Protein AF-A0A0K1IXB6-F1 (afdb_monomer_lite)

Sequence (118 aa):
METVNAPHNADLLVLPDDTNTNATQAVEWLTDDRVLALLGENAETTWLSWARSDAFNDVFNTQGYSESEPPSSLVVGAKVGLTTTTSRYSWGSEPSTRDVLEALDDSLVAIEKRTPTG

Radius of gyration: 13.73 Å; chains: 1; bounding box: 36×28×30 Å

Foldseek 3Di:
DDDPPDPPPALEDEDELPDPDALLNVLVQQVVQHKYKYAAQNNQVSVVNNCPDPNNVVQAVSPDDDADVVGFRMWMWHDAPRHIDIDGHDDPDDDDPVRVVVSVVVVVVVSVVRRPPD

Secondary structure (DSSP, 8-state):
------TTS-SEEEEETT----HHHHHHHHHTT-EEEEESTTHHHHHHHHHTSHHHHHHS-----PPPSSPPSEEEEEEETTEEEEEEE--SSPPPHHHHHHHHHHHHHHHHHHS---

Organism: Haloferax gibbonsii (NCBI:txid35746)

Structure (mmCIF, N/CA/C/O backbone):
data_AF-A0A0K1IXB6-F1
#
_entry.id   AF-A0A0K1IXB6-F1
#
loop_
_atom_site.group_PDB
_atom_site.id
_atom_site.type_symbol
_atom_site.label_atom_id
_atom_site.label_alt_id
_atom_site.label_comp_id
_atom_site.label_asym_id
_atom_site.label_entity_id
_atom_site.label_seq_id
_atom_site.pdbx_PDB_ins_code
_atom_site.Cartn_x
_atom_site.Cartn_y
_atom_site.Cartn_z
_atom_site.occupancy
_atom_site.B_iso_or_equiv
_atom_site.auth_seq_id
_atom_site.auth_comp_id
_atom_site.auth_asym_id
_atom_site.auth_atom_id
_atom_site.pdbx_PDB_model_num
ATOM 1 N N . MET A 1 1 ? -14.532 -16.401 -15.508 1.00 35.09 1 MET A N 1
ATOM 2 C CA . MET A 1 1 ? -13.726 -15.166 -15.552 1.00 35.09 1 MET A CA 1
ATOM 3 C C . MET A 1 1 ? -14.613 -14.069 -15.019 1.00 35.09 1 MET A C 1
ATOM 5 O O . MET A 1 1 ? -15.544 -13.677 -15.708 1.00 35.09 1 MET A O 1
ATOM 9 N N . GLU A 1 2 ? -14.412 -13.701 -13.759 1.00 32.31 2 GLU A N 1
ATOM 10 C CA . GLU A 1 2 ? -15.187 -12.656 -13.101 1.00 32.31 2 GLU A CA 1
ATOM 11 C C . GLU A 1 2 ? -14.365 -11.370 -13.166 1.00 32.31 2 GLU A C 1
ATOM 13 O O . GLU A 1 2 ? -13.296 -11.259 -12.574 1.00 32.31 2 GLU A O 1
ATOM 18 N N . THR A 1 3 ? -14.812 -10.442 -14.004 1.00 36.28 3 THR A N 1
ATOM 19 C CA . THR A 1 3 ? -14.254 -9.097 -14.092 1.00 36.28 3 THR A CA 1
ATOM 20 C C . THR A 1 3 ? -14.960 -8.272 -13.026 1.00 36.28 3 THR A C 1
ATOM 22 O O . THR A 1 3 ? -16.115 -7.889 -13.214 1.00 36.28 3 THR A O 1
ATOM 25 N N . VAL A 1 4 ? -14.301 -8.049 -11.888 1.00 44.66 4 VAL A N 1
ATOM 26 C CA . VAL A 1 4 ? -14.842 -7.209 -10.813 1.00 44.66 4 VAL A CA 1
ATOM 27 C C . VAL A 1 4 ? -14.944 -5.767 -11.304 1.00 44.66 4 VAL A C 1
ATOM 29 O O . VAL A 1 4 ? -13.960 -5.081 -11.568 1.00 44.66 4 VAL A O 1
ATOM 32 N N . ASN A 1 5 ? -16.184 -5.340 -11.510 1.00 36.56 5 ASN A N 1
ATOM 33 C CA . ASN A 1 5 ? -16.553 -4.093 -12.157 1.00 36.56 5 ASN A CA 1
ATOM 34 C C . ASN A 1 5 ? -17.104 -3.133 -11.094 1.00 36.56 5 ASN A C 1
ATOM 36 O O . ASN A 1 5 ? -18.312 -2.949 -11.002 1.00 36.56 5 ASN A O 1
ATOM 40 N N . ALA A 1 6 ? -16.223 -2.619 -10.229 1.00 37.97 6 ALA A N 1
ATOM 41 C CA . ALA A 1 6 ? -16.384 -1.387 -9.443 1.00 37.97 6 ALA A CA 1
ATOM 42 C C . ALA A 1 6 ? -15.183 -1.237 -8.485 1.00 37.97 6 ALA A C 1
ATOM 44 O O . ALA A 1 6 ? -15.022 -2.075 -7.598 1.00 37.97 6 ALA A O 1
ATOM 45 N N . PRO A 1 7 ? -14.388 -0.154 -8.551 1.00 48.38 7 PRO A N 1
ATOM 46 C CA . PRO A 1 7 ? -13.275 0.067 -7.622 1.00 48.38 7 PRO A CA 1
ATOM 47 C C . PRO A 1 7 ? -13.731 0.403 -6.188 1.00 48.38 7 PRO A C 1
ATOM 49 O O . PRO A 1 7 ? -12.914 0.799 -5.370 1.00 48.38 7 PRO A O 1
ATOM 52 N N . HIS A 1 8 ? -15.016 0.252 -5.851 1.00 39.41 8 HIS A N 1
ATOM 53 C CA . HIS A 1 8 ? -15.557 0.520 -4.516 1.00 39.41 8 HIS A CA 1
ATOM 54 C C . HIS A 1 8 ? -15.553 -0.708 -3.591 1.00 39.41 8 HIS A C 1
ATOM 56 O O . HIS A 1 8 ? -15.582 -0.508 -2.385 1.00 39.41 8 HIS A O 1
ATOM 62 N N . ASN A 1 9 ? -15.428 -1.928 -4.129 1.00 40.94 9 ASN A N 1
ATOM 63 C CA . ASN A 1 9 ? -15.409 -3.191 -3.366 1.00 40.94 9 ASN A CA 1
ATOM 64 C C . ASN A 1 9 ? -14.159 -4.030 -3.683 1.00 40.94 9 ASN A C 1
ATOM 66 O O . ASN A 1 9 ? -14.220 -5.253 -3.708 1.00 40.94 9 ASN A O 1
ATOM 70 N N . ALA A 1 10 ? -13.063 -3.381 -4.071 1.00 52.81 10 ALA A N 1
ATOM 71 C CA . ALA A 1 10 ? -11.824 -4.086 -4.354 1.00 52.81 10 ALA A CA 1
ATOM 72 C C . ALA A 1 10 ? -11.009 -4.169 -3.064 1.00 52.81 10 ALA A C 1
ATOM 74 O O . ALA A 1 10 ? -10.456 -3.157 -2.633 1.00 52.81 10 ALA A O 1
ATOM 75 N N . ASP A 1 11 ? -10.915 -5.371 -2.496 1.00 70.00 11 ASP A N 1
ATOM 76 C CA . ASP A 1 11 ? -9.992 -5.679 -1.400 1.00 70.00 11 ASP A CA 1
ATOM 77 C C . ASP A 1 11 ? -8.525 -5.558 -1.840 1.00 70.00 11 ASP A C 1
ATOM 79 O O . ASP A 1 11 ? -7.650 -5.471 -0.994 1.00 70.00 11 ASP A O 1
ATOM 83 N N . LEU A 1 12 ? -8.235 -5.505 -3.149 1.00 78.06 12 LEU A N 1
ATOM 84 C CA . LEU A 1 12 ? -6.889 -5.336 -3.701 1.00 78.06 12 LEU A CA 1
ATOM 85 C C . LEU A 1 12 ? -6.857 -4.291 -4.824 1.00 78.06 12 LEU A C 1
ATOM 87 O O . LEU A 1 12 ? -7.541 -4.428 -5.839 1.00 78.06 12 LEU A O 1
ATOM 91 N N . LEU A 1 13 ? -5.999 -3.282 -4.678 1.00 83.44 13 LEU A N 1
ATOM 92 C CA . LEU A 1 13 ? -5.677 -2.293 -5.702 1.00 83.44 13 LEU A CA 1
ATOM 93 C C . LEU A 1 13 ? -4.235 -2.491 -6.161 1.00 83.4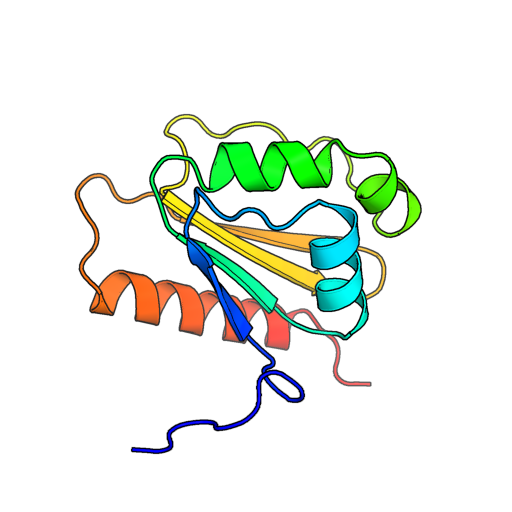4 13 LEU A C 1
ATOM 95 O O . LEU A 1 13 ? -3.302 -2.289 -5.388 1.00 83.44 13 LEU A O 1
ATOM 99 N N . VAL A 1 14 ? -4.057 -2.840 -7.436 1.00 83.44 14 VAL A N 1
ATOM 100 C CA . VAL A 1 14 ? -2.736 -2.934 -8.069 1.00 83.44 14 VAL A CA 1
ATOM 101 C C . VAL A 1 14 ? -2.443 -1.631 -8.808 1.00 83.44 14 VAL A C 1
ATOM 103 O O . VAL A 1 14 ? -3.201 -1.222 -9.689 1.00 83.44 14 VAL A O 1
ATOM 106 N N . LEU A 1 15 ? -1.349 -0.979 -8.438 1.00 85.38 15 LEU A N 1
ATOM 107 C CA . LEU A 1 15 ? -0.894 0.306 -8.947 1.00 85.38 15 LEU A CA 1
ATOM 108 C C . LEU A 1 15 ? 0.501 0.139 -9.566 1.00 85.38 15 LEU A C 1
ATOM 110 O O . LEU A 1 15 ? 1.320 -0.613 -9.030 1.00 85.38 15 LEU A O 1
ATOM 114 N N . PRO A 1 16 ? 0.797 0.834 -10.674 1.00 82.31 16 PRO A N 1
ATOM 115 C CA . PRO A 1 16 ? 2.167 0.938 -11.161 1.00 82.31 16 PRO A CA 1
ATOM 116 C C . PRO A 1 16 ? 3.023 1.745 -10.174 1.00 82.31 16 PRO A C 1
ATOM 118 O O . PRO A 1 16 ? 2.498 2.555 -9.405 1.00 82.31 16 PRO A O 1
ATOM 121 N N . ASP A 1 17 ? 4.339 1.553 -10.209 1.00 76.00 17 ASP A N 1
ATOM 122 C CA . ASP A 1 17 ? 5.279 2.305 -9.376 1.00 76.00 17 ASP A CA 1
ATOM 123 C C . ASP A 1 17 ? 5.262 3.816 -9.654 1.00 76.00 17 ASP A C 1
ATOM 125 O O . ASP A 1 17 ? 5.369 4.601 -8.713 1.00 76.00 17 ASP A O 1
ATOM 129 N N . ASP A 1 18 ? 5.028 4.221 -10.905 1.00 75.56 18 ASP A N 1
ATOM 130 C CA . ASP A 1 18 ? 4.864 5.622 -11.339 1.00 75.56 18 ASP A CA 1
ATOM 131 C C . ASP A 1 18 ? 3.423 6.143 -11.137 1.00 75.56 18 ASP A C 1
ATOM 133 O O . ASP A 1 18 ? 2.866 6.891 -11.942 1.00 75.56 18 ASP A O 1
ATOM 137 N N . THR A 1 19 ? 2.739 5.699 -10.083 1.00 75.12 19 THR A N 1
ATOM 138 C CA . THR A 1 19 ? 1.383 6.183 -9.808 1.00 75.12 19 THR A CA 1
ATOM 139 C C . THR A 1 19 ? 1.399 7.630 -9.298 1.00 75.12 19 THR A C 1
ATOM 141 O O . THR A 1 19 ? 2.175 7.995 -8.420 1.00 75.12 19 THR A O 1
ATOM 144 N N . ASN A 1 20 ? 0.460 8.457 -9.772 1.00 76.75 20 ASN A N 1
ATOM 145 C CA . ASN A 1 20 ? 0.234 9.815 -9.250 1.00 76.75 20 ASN A CA 1
ATOM 146 C C . ASN A 1 20 ? -0.569 9.817 -7.926 1.00 76.75 20 ASN A C 1
ATOM 148 O O . ASN A 1 20 ? -1.086 10.848 -7.493 1.00 76.75 20 ASN A O 1
ATOM 152 N N . THR A 1 21 ? -0.748 8.644 -7.310 1.00 81.44 21 THR A N 1
ATOM 153 C CA . THR A 1 21 ? -1.391 8.485 -6.004 1.00 81.44 21 THR A CA 1
ATOM 154 C C . THR A 1 21 ? -0.510 9.086 -4.914 1.00 81.44 21 THR A C 1
ATOM 156 O O . THR A 1 21 ? 0.656 8.728 -4.761 1.00 81.44 21 THR A O 1
ATOM 159 N N . ASN A 1 22 ? -1.094 9.971 -4.110 1.00 83.12 22 ASN A N 1
ATOM 160 C CA . ASN A 1 22 ? -0.409 10.569 -2.971 1.00 83.12 22 ASN A CA 1
ATOM 161 C C . ASN A 1 22 ? -0.627 9.750 -1.684 1.00 83.12 22 ASN A C 1
ATOM 163 O O . ASN A 1 22 ? -1.575 8.970 -1.584 1.00 83.12 22 ASN A O 1
ATOM 167 N N . ALA A 1 23 ? 0.211 9.982 -0.672 1.00 83.12 23 ALA A N 1
ATOM 168 C CA . ALA A 1 23 ? 0.197 9.254 0.596 1.00 83.12 23 ALA A CA 1
ATOM 169 C C . ALA A 1 23 ? -1.188 9.245 1.264 1.00 83.12 23 ALA A C 1
ATOM 171 O O . ALA A 1 23 ? -1.642 8.199 1.711 1.00 83.12 23 ALA A O 1
ATOM 172 N N . THR A 1 24 ? -1.896 10.381 1.274 1.00 86.12 24 THR A N 1
ATOM 173 C CA . THR A 1 24 ? -3.250 10.493 1.845 1.00 86.12 24 THR A CA 1
ATOM 174 C C . THR A 1 24 ? -4.233 9.523 1.199 1.00 86.12 24 THR A C 1
ATOM 176 O O . THR A 1 24 ? -4.947 8.821 1.903 1.00 86.12 24 THR A O 1
ATOM 179 N N . GLN A 1 25 ? -4.223 9.427 -0.129 1.00 86.12 25 GLN A N 1
ATOM 180 C CA . GLN A 1 25 ? -5.138 8.554 -0.859 1.00 86.12 25 GLN A CA 1
ATOM 181 C C . GLN A 1 25 ? -4.817 7.072 -0.612 1.00 86.12 25 GLN A C 1
ATOM 183 O O . GLN A 1 25 ? -5.721 6.253 -0.466 1.00 86.12 25 GLN A O 1
ATOM 188 N N . ALA A 1 26 ? -3.532 6.731 -0.495 1.00 84.62 26 ALA A N 1
ATOM 189 C CA . ALA A 1 26 ? -3.111 5.394 -0.091 1.00 84.62 26 ALA A CA 1
ATOM 190 C C . ALA A 1 26 ? -3.557 5.053 1.347 1.00 84.62 26 ALA A C 1
ATOM 192 O O . ALA A 1 26 ? -4.047 3.952 1.596 1.00 84.62 26 ALA A O 1
ATOM 193 N N . VAL A 1 27 ? -3.462 6.001 2.285 1.00 85.88 27 VAL A N 1
ATOM 194 C CA . VAL A 1 27 ? -3.960 5.829 3.662 1.00 85.88 27 VAL A CA 1
ATOM 195 C C . VAL A 1 27 ? -5.468 5.635 3.703 1.00 85.88 27 VAL A C 1
ATOM 197 O O . VAL A 1 27 ? -5.938 4.776 4.447 1.00 85.88 27 VAL A O 1
ATOM 200 N N . GLU A 1 28 ? -6.224 6.403 2.916 1.00 86.38 28 GLU A N 1
ATOM 201 C CA . GLU A 1 28 ? -7.678 6.252 2.825 1.00 86.38 28 GLU A CA 1
ATOM 202 C C . GLU A 1 28 ? -8.036 4.829 2.404 1.00 86.38 28 GLU A C 1
ATOM 204 O O . GLU A 1 28 ? -8.819 4.176 3.085 1.00 86.38 28 GLU A O 1
ATOM 209 N N . TRP A 1 29 ? -7.391 4.302 1.360 1.00 87.06 29 TRP A N 1
ATOM 210 C CA . TRP A 1 29 ? -7.631 2.933 0.912 1.00 87.06 29 TRP A CA 1
ATOM 211 C C . TRP A 1 29 ? -7.280 1.880 1.964 1.00 87.06 29 TRP A C 1
ATOM 213 O O . TRP A 1 29 ? -8.078 0.979 2.203 1.00 87.06 29 TRP A O 1
ATOM 223 N N . LEU A 1 30 ? -6.127 2.004 2.624 1.00 82.94 30 LEU A N 1
ATOM 224 C CA . LEU A 1 30 ? -5.734 1.077 3.689 1.00 82.94 30 LEU A CA 1
ATOM 225 C C . LEU A 1 30 ? -6.690 1.142 4.886 1.00 82.94 30 LEU A C 1
ATOM 227 O O . LEU A 1 30 ? -6.978 0.120 5.501 1.00 82.94 30 LEU A O 1
ATOM 231 N N . THR A 1 31 ? -7.178 2.336 5.228 1.00 84.06 31 THR A N 1
ATOM 232 C CA . THR A 1 31 ? -8.157 2.543 6.307 1.00 84.06 31 THR A CA 1
ATOM 233 C C . THR A 1 31 ? -9.484 1.862 5.997 1.00 84.06 31 THR A C 1
ATOM 235 O O . THR A 1 31 ? -10.071 1.272 6.904 1.00 84.06 31 THR A O 1
ATOM 238 N N . ASP A 1 32 ? -9.878 1.880 4.723 1.00 84.19 32 ASP A N 1
ATOM 239 C CA . ASP A 1 32 ? -11.036 1.193 4.133 1.00 84.19 32 ASP A CA 1
ATOM 240 C C . ASP A 1 32 ? -10.858 -0.343 4.051 1.00 84.19 32 ASP A C 1
ATOM 242 O O . ASP A 1 32 ? -11.611 -1.012 3.348 1.00 84.19 32 ASP A O 1
ATOM 246 N N . ASP A 1 33 ? -9.841 -0.894 4.731 1.00 77.06 33 ASP A N 1
ATOM 247 C CA . ASP A 1 33 ? -9.465 -2.314 4.752 1.00 77.06 33 ASP A CA 1
ATOM 248 C C . ASP A 1 33 ? -9.069 -2.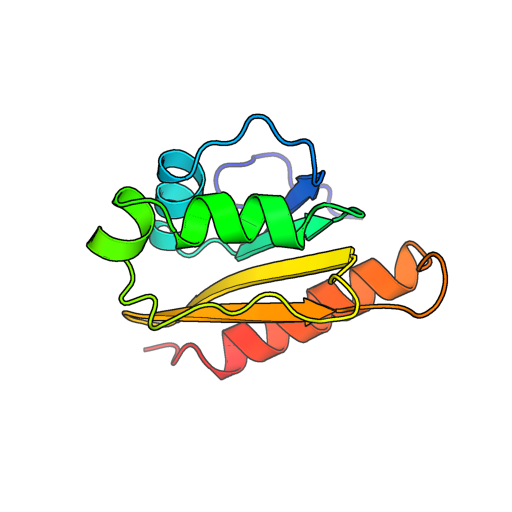880 3.374 1.00 77.06 33 ASP A C 1
ATOM 250 O O . ASP A 1 33 ? -9.141 -4.082 3.129 1.00 77.06 33 ASP A O 1
ATOM 254 N N . ARG A 1 34 ? -8.568 -2.021 2.476 1.00 84.06 34 ARG A N 1
ATOM 255 C CA . ARG A 1 34 ? -8.065 -2.432 1.157 1.00 84.06 34 ARG A CA 1
ATOM 256 C C . ARG A 1 34 ? -6.569 -2.712 1.193 1.00 84.06 34 ARG A C 1
ATOM 258 O O . ARG A 1 34 ? -5.803 -2.051 1.893 1.00 84.06 34 ARG A O 1
ATOM 265 N N . VAL A 1 35 ? -6.140 -3.648 0.360 1.00 84.00 35 VAL A N 1
ATOM 266 C CA . VAL A 1 35 ? -4.744 -3.994 0.099 1.00 84.00 35 VAL A CA 1
ATOM 267 C C . VAL A 1 35 ? -4.238 -3.177 -1.085 1.00 84.00 35 VAL A C 1
ATOM 269 O O . VAL A 1 35 ? -4.880 -3.102 -2.130 1.00 84.00 35 VAL A O 1
ATOM 272 N N . LEU A 1 36 ? -3.064 -2.573 -0.939 1.00 86.56 36 LEU A N 1
ATOM 273 C CA . LEU A 1 36 ? -2.374 -1.849 -2.001 1.00 86.56 36 LEU A CA 1
ATOM 274 C C . LEU A 1 36 ? -1.193 -2.670 -2.492 1.00 86.56 36 LEU A C 1
ATOM 276 O O . LEU A 1 36 ? -0.379 -3.117 -1.694 1.00 86.56 36 LEU A O 1
ATOM 280 N N . ALA A 1 37 ? -1.067 -2.828 -3.800 1.00 86.75 37 ALA A N 1
ATOM 281 C CA . ALA A 1 37 ? 0.052 -3.497 -4.436 1.00 86.75 37 ALA A CA 1
ATOM 282 C C . ALA A 1 37 ? 0.710 -2.561 -5.444 1.00 86.75 37 ALA A C 1
ATOM 284 O O . ALA A 1 37 ? 0.109 -2.218 -6.454 1.00 86.75 37 ALA A O 1
ATOM 285 N N . LEU A 1 38 ? 1.947 -2.161 -5.178 1.00 87.88 38 LEU A N 1
ATOM 286 C CA . LEU A 1 38 ? 2.779 -1.386 -6.086 1.00 87.88 38 LEU A CA 1
ATOM 287 C C . LEU A 1 38 ? 3.690 -2.323 -6.864 1.00 87.88 38 LEU A C 1
ATOM 289 O O . LEU A 1 38 ? 4.502 -3.022 -6.259 1.00 87.88 38 LEU A O 1
ATOM 293 N N . LEU A 1 39 ? 3.572 -2.313 -8.188 1.00 85.44 39 LEU A N 1
ATOM 294 C CA . LEU A 1 39 ? 4.397 -3.108 -9.090 1.00 85.44 39 LEU A CA 1
ATOM 295 C C . LEU A 1 39 ? 5.254 -2.194 -9.966 1.00 85.44 39 LEU A C 1
ATOM 297 O O . LEU A 1 39 ? 4.720 -1.374 -10.711 1.00 85.44 39 LEU A O 1
ATOM 301 N N . GLY A 1 40 ? 6.567 -2.394 -9.916 1.00 81.94 40 GLY A N 1
ATOM 302 C CA . GLY A 1 40 ? 7.537 -1.703 -10.757 1.00 81.94 40 GLY A CA 1
ATOM 303 C C . GLY A 1 40 ? 8.865 -1.476 -10.044 1.00 81.94 40 GLY A C 1
ATOM 304 O O . GLY A 1 40 ? 9.008 -1.741 -8.852 1.00 81.94 40 GLY A O 1
ATOM 305 N N . GLU A 1 41 ? 9.857 -0.987 -10.779 1.00 80.19 41 GLU A N 1
ATOM 306 C CA . GLU A 1 41 ? 11.227 -0.838 -10.274 1.00 80.19 41 GLU A CA 1
ATOM 307 C C . GLU A 1 41 ? 11.333 0.204 -9.149 1.00 80.19 41 GLU A C 1
ATOM 309 O O . GLU A 1 41 ? 12.170 0.054 -8.261 1.00 80.19 41 GLU A O 1
ATOM 314 N N . ASN A 1 42 ? 10.447 1.209 -9.130 1.00 81.50 42 ASN A N 1
ATOM 315 C CA . ASN A 1 42 ? 10.390 2.222 -8.073 1.00 81.50 42 ASN A CA 1
ATOM 316 C C . ASN A 1 42 ? 9.291 1.952 -7.034 1.00 81.50 42 ASN A C 1
ATOM 318 O O . ASN A 1 42 ? 8.978 2.837 -6.237 1.00 81.50 42 ASN A O 1
ATOM 322 N N . ALA A 1 43 ? 8.690 0.754 -7.012 1.00 82.88 43 ALA A N 1
ATOM 323 C CA . ALA A 1 43 ? 7.586 0.437 -6.101 1.00 82.88 43 ALA A CA 1
ATOM 324 C C . ALA A 1 43 ? 7.969 0.690 -4.636 1.00 82.88 43 ALA A C 1
ATOM 326 O O . ALA A 1 43 ? 7.197 1.262 -3.864 1.00 82.88 43 ALA A O 1
ATOM 327 N N . GLU A 1 44 ? 9.197 0.325 -4.265 1.00 81.06 44 GLU A N 1
ATOM 328 C CA . GLU A 1 44 ? 9.727 0.588 -2.934 1.00 81.06 44 GLU A CA 1
ATOM 329 C C . GLU A 1 44 ? 9.889 2.082 -2.646 1.00 81.06 44 GLU A C 1
ATOM 331 O O . GLU A 1 44 ? 9.483 2.533 -1.576 1.00 81.06 44 GLU A O 1
ATOM 336 N N . THR A 1 45 ? 10.412 2.863 -3.592 1.00 83.31 45 THR A N 1
ATOM 337 C CA . THR A 1 45 ? 10.577 4.317 -3.454 1.00 83.31 45 THR A CA 1
ATOM 338 C 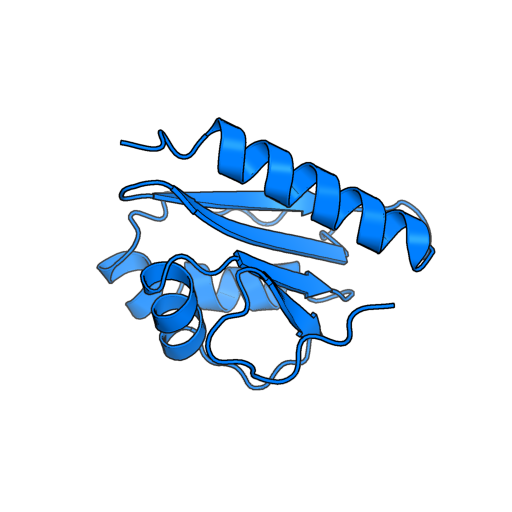C . THR A 1 45 ? 9.234 5.029 -3.305 1.00 83.31 45 THR A C 1
ATOM 340 O O . THR A 1 45 ? 9.090 5.896 -2.438 1.00 83.31 45 THR A O 1
ATOM 343 N N . THR A 1 46 ? 8.234 4.641 -4.095 1.00 84.69 46 THR A N 1
ATOM 344 C CA . THR A 1 46 ? 6.875 5.187 -4.005 1.00 84.69 46 THR A CA 1
ATOM 345 C C . THR A 1 46 ? 6.245 4.852 -2.653 1.00 84.69 46 THR A C 1
ATOM 347 O O . THR A 1 46 ? 5.767 5.750 -1.957 1.00 84.69 46 THR A O 1
ATOM 350 N N . TRP A 1 47 ? 6.339 3.594 -2.205 1.00 85.00 47 TRP A N 1
ATOM 351 C CA . TRP A 1 47 ? 5.851 3.193 -0.882 1.00 85.00 47 TRP A CA 1
ATOM 352 C C . TRP A 1 47 ? 6.565 3.931 0.257 1.00 85.00 47 TRP A C 1
ATOM 354 O O . TRP A 1 47 ? 5.930 4.396 1.200 1.00 85.00 47 TRP A O 1
ATOM 364 N N . LEU A 1 48 ? 7.888 4.075 0.165 1.00 81.44 48 LEU A N 1
ATOM 365 C CA . LEU A 1 48 ? 8.713 4.821 1.115 1.00 81.44 48 LEU A CA 1
ATOM 366 C C . LEU A 1 48 ? 8.288 6.280 1.221 1.00 81.44 48 LEU A C 1
ATOM 368 O O . LEU A 1 48 ? 8.231 6.817 2.326 1.00 81.44 48 LEU A O 1
ATOM 372 N N . SER A 1 49 ? 7.999 6.921 0.088 1.00 84.62 49 SER A N 1
ATOM 373 C CA . SER A 1 49 ? 7.508 8.298 0.058 1.00 84.62 49 SER A CA 1
ATOM 374 C C . SER A 1 49 ? 6.211 8.430 0.857 1.00 84.62 49 SER A C 1
ATOM 376 O O . SER A 1 49 ? 6.059 9.347 1.669 1.00 84.62 49 SER A O 1
ATOM 378 N N . TRP A 1 50 ? 5.312 7.454 0.717 1.00 86.25 50 TRP A N 1
ATOM 379 C CA . TRP A 1 50 ? 4.079 7.414 1.489 1.00 86.25 50 TRP A CA 1
ATOM 380 C C . TRP A 1 50 ? 4.327 7.122 2.965 1.00 86.25 50 TRP A C 1
ATOM 382 O O . TRP A 1 50 ? 3.906 7.915 3.795 1.00 86.25 50 TRP A O 1
ATOM 392 N N . ALA A 1 51 ? 5.067 6.065 3.305 1.00 80.06 51 ALA A N 1
ATOM 393 C CA . ALA A 1 51 ? 5.345 5.668 4.687 1.00 80.06 51 ALA A CA 1
ATOM 394 C C . ALA A 1 51 ? 6.122 6.735 5.485 1.00 80.06 51 ALA A C 1
ATOM 396 O O . ALA A 1 51 ? 5.986 6.827 6.704 1.00 80.06 51 ALA A O 1
ATOM 397 N N . ARG A 1 52 ? 6.936 7.560 4.813 1.00 80.38 52 ARG A N 1
ATOM 398 C CA . ARG A 1 52 ? 7.634 8.709 5.418 1.00 80.38 52 ARG A CA 1
ATOM 399 C C . ARG A 1 52 ? 6.764 9.964 5.520 1.00 80.38 52 ARG A C 1
ATOM 401 O O . ARG A 1 52 ? 7.170 10.908 6.189 1.00 80.38 52 ARG A O 1
ATOM 408 N N . SER A 1 53 ? 5.602 9.997 4.871 1.00 83.12 53 SER A N 1
ATOM 409 C CA . SER A 1 53 ? 4.691 11.139 4.942 1.00 83.12 53 SER A CA 1
ATOM 410 C C . SER A 1 53 ? 3.974 11.197 6.291 1.00 83.12 53 SER A C 1
ATOM 412 O O . SER A 1 53 ? 3.648 10.166 6.889 1.00 83.12 53 SER A O 1
ATOM 414 N N . ASP A 1 54 ? 3.661 12.412 6.744 1.00 82.81 54 ASP A N 1
ATOM 415 C CA . ASP A 1 54 ? 2.913 12.640 7.985 1.00 82.81 54 ASP A CA 1
ATOM 416 C C . ASP A 1 54 ? 1.549 11.939 7.969 1.00 82.81 54 ASP A C 1
ATOM 418 O O . ASP A 1 54 ? 1.154 11.359 8.970 1.00 82.81 54 ASP A O 1
ATOM 422 N N . ALA A 1 55 ? 0.866 11.898 6.818 1.00 83.94 55 ALA A N 1
ATOM 423 C CA . ALA A 1 55 ? -0.435 11.236 6.683 1.00 83.94 55 ALA A CA 1
ATOM 424 C C . ALA A 1 55 ? -0.395 9.737 7.032 1.00 83.94 55 ALA A C 1
ATOM 426 O O . ALA A 1 55 ? -1.330 9.221 7.638 1.00 83.94 55 ALA A O 1
ATOM 427 N N . PHE A 1 56 ? 0.684 9.037 6.665 1.00 83.62 56 PHE A N 1
ATOM 428 C CA . PHE A 1 56 ? 0.861 7.631 7.032 1.00 83.62 56 PHE A CA 1
ATOM 429 C C . PHE A 1 56 ? 1.219 7.484 8.502 1.00 83.62 56 PHE A C 1
ATOM 431 O O . PHE A 1 56 ? 0.642 6.624 9.149 1.00 83.62 56 PHE A O 1
ATOM 438 N N . ASN A 1 57 ? 2.129 8.314 9.024 1.00 81.25 57 ASN A N 1
ATOM 439 C CA . ASN A 1 57 ? 2.560 8.240 10.425 1.00 81.25 57 ASN A CA 1
ATOM 440 C C . ASN A 1 57 ? 1.452 8.621 11.418 1.00 81.25 57 ASN A C 1
ATOM 442 O O . ASN A 1 57 ? 1.456 8.139 12.550 1.00 81.25 57 ASN A O 1
ATOM 446 N N . ASP A 1 58 ? 0.521 9.485 11.008 1.00 84.00 58 ASP A N 1
ATOM 447 C CA . ASP A 1 58 ? -0.630 9.897 11.815 1.00 84.00 58 ASP A CA 1
ATOM 448 C C . ASP A 1 58 ? -1.630 8.744 12.004 1.00 84.00 58 ASP A C 1
ATOM 450 O O . ASP A 1 58 ? -2.116 8.511 13.111 1.00 84.00 58 ASP A O 1
ATOM 454 N N . VAL A 1 59 ? -1.882 7.971 10.941 1.00 82.75 59 VAL A N 1
ATOM 455 C CA . VAL A 1 59 ? -2.858 6.867 10.952 1.00 82.75 59 VAL A CA 1
ATOM 456 C C . VAL A 1 59 ? -2.231 5.535 11.357 1.00 82.75 59 VAL A C 1
ATOM 458 O O . VAL A 1 59 ? -2.801 4.778 12.144 1.00 82.75 59 VAL A O 1
ATOM 461 N N . PHE A 1 60 ? -1.053 5.235 10.824 1.00 78.88 60 PHE A N 1
ATOM 462 C CA . PHE A 1 60 ? -0.327 3.999 11.054 1.00 78.88 60 PHE A CA 1
ATOM 463 C C . PHE A 1 60 ? 0.954 4.304 11.818 1.00 78.88 60 PHE A C 1
ATOM 465 O O . PHE A 1 60 ? 1.755 5.142 11.419 1.00 78.88 60 PHE A O 1
ATOM 472 N N . ASN A 1 61 ? 1.205 3.575 12.905 1.00 69.12 61 ASN A N 1
ATOM 473 C CA . ASN A 1 61 ? 2.463 3.710 13.636 1.00 69.12 61 ASN A CA 1
ATOM 474 C C . ASN A 1 61 ? 3.598 3.017 12.855 1.00 69.12 61 ASN A C 1
ATOM 476 O O . ASN A 1 61 ? 4.005 1.896 13.170 1.00 69.12 61 ASN A O 1
ATOM 480 N N . THR A 1 62 ? 4.066 3.650 11.779 1.00 62.38 62 THR A N 1
ATOM 481 C CA . THR A 1 62 ? 5.129 3.132 10.916 1.00 62.38 62 THR A CA 1
ATOM 482 C C . THR A 1 62 ? 6.481 3.346 11.584 1.00 62.38 62 THR A C 1
ATOM 484 O O . THR A 1 62 ? 7.161 4.347 11.373 1.00 62.38 62 THR A O 1
ATOM 487 N N . GLN A 1 63 ? 6.897 2.395 12.419 1.00 54.59 63 GLN A N 1
ATOM 488 C CA . GLN A 1 63 ? 8.242 2.414 12.987 1.00 54.59 63 GLN A CA 1
ATOM 489 C C . GLN A 1 63 ? 9.270 2.071 11.904 1.00 54.59 63 GLN A C 1
ATOM 491 O O . GLN A 1 63 ? 9.451 0.907 11.561 1.00 54.59 63 GLN A O 1
ATOM 496 N N . GLY A 1 64 ? 9.946 3.098 11.382 1.00 52.91 64 GLY A N 1
ATOM 497 C CA . GLY A 1 64 ? 11.244 2.972 10.715 1.00 52.91 64 GLY A CA 1
ATOM 498 C C . GLY A 1 64 ? 11.272 2.012 9.528 1.00 52.91 64 GLY A C 1
ATOM 499 O O . GLY A 1 64 ? 11.990 1.016 9.557 1.00 52.91 64 GLY A O 1
ATOM 500 N N . TYR A 1 65 ? 10.528 2.322 8.465 1.00 62.41 65 TYR A N 1
ATOM 501 C CA . TYR A 1 65 ? 10.659 1.585 7.210 1.00 62.41 65 TYR A CA 1
ATOM 502 C C . TYR A 1 65 ? 12.037 1.866 6.579 1.00 62.41 65 TYR A C 1
ATOM 504 O O . TYR A 1 65 ? 12.333 2.995 6.174 1.00 62.41 65 TYR A O 1
ATOM 512 N N . SER A 1 66 ? 12.886 0.838 6.510 1.00 61.62 66 SER A N 1
ATOM 513 C CA . SER A 1 66 ? 14.185 0.873 5.826 1.00 61.62 66 SER A CA 1
ATOM 514 C C . SER A 1 66 ? 14.067 0.333 4.403 1.00 61.62 66 SER A C 1
ATOM 516 O O . SER A 1 66 ? 13.385 -0.669 4.172 1.00 61.62 66 SER A O 1
ATOM 518 N N . GLU A 1 67 ? 14.747 1.000 3.475 1.00 63.19 67 GLU A N 1
ATOM 519 C CA . GLU A 1 67 ? 14.909 0.578 2.076 1.00 63.19 67 GLU A CA 1
ATOM 520 C C . GLU A 1 67 ? 15.611 -0.792 2.061 1.00 63.19 67 GLU A C 1
ATOM 522 O O . GLU A 1 67 ? 16.474 -1.055 2.905 1.00 63.19 67 GLU A O 1
ATOM 527 N N . SER A 1 68 ? 15.182 -1.701 1.187 1.00 59.69 68 SER A N 1
ATOM 528 C CA . SER A 1 68 ? 15.830 -3.000 1.000 1.00 59.69 68 SER A CA 1
ATOM 529 C C . SER A 1 68 ? 16.800 -2.913 -0.169 1.00 59.69 68 SER A C 1
ATOM 531 O O . SER A 1 68 ? 16.473 -2.391 -1.228 1.00 59.69 68 SER A O 1
ATOM 533 N N . GLU A 1 69 ? 17.998 -3.462 0.009 1.00 54.62 69 GLU A N 1
ATOM 534 C CA . GLU A 1 69 ? 18.941 -3.689 -1.085 1.00 54.62 69 GLU A CA 1
ATOM 535 C C . GLU A 1 69 ? 18.989 -5.200 -1.370 1.00 54.62 69 GLU A C 1
ATOM 537 O O . GLU A 1 69 ? 19.425 -5.960 -0.497 1.00 54.62 69 GLU A O 1
ATOM 542 N N . PRO A 1 70 ? 18.544 -5.679 -2.551 1.00 65.44 70 PRO A N 1
ATOM 543 C CA . PRO A 1 70 ? 18.087 -4.921 -3.726 1.00 65.44 70 PRO A CA 1
ATOM 544 C C . PRO A 1 70 ? 16.655 -4.359 -3.597 1.00 65.44 70 PRO A C 1
ATOM 546 O O . PRO A 1 70 ? 15.859 -4.920 -2.837 1.00 65.44 70 PRO A O 1
ATOM 549 N N . PRO A 1 71 ? 16.317 -3.302 -4.370 1.00 68.25 71 PRO A N 1
ATOM 550 C CA . PRO A 1 71 ? 14.995 -2.687 -4.338 1.00 68.25 71 PRO A CA 1
ATOM 551 C C . PRO A 1 71 ? 13.909 -3.697 -4.710 1.00 68.25 71 PRO A C 1
ATOM 553 O O . PRO A 1 71 ? 14.047 -4.491 -5.646 1.00 68.25 71 PRO A O 1
ATOM 556 N N . SER A 1 72 ? 12.822 -3.666 -3.946 1.00 77.00 72 SER A N 1
ATOM 557 C CA . SER A 1 72 ? 11.674 -4.546 -4.152 1.00 77.00 72 SER A CA 1
ATOM 558 C C . SER A 1 72 ? 10.867 -4.082 -5.363 1.00 77.00 72 SER A C 1
ATOM 560 O O . SER A 1 72 ? 10.374 -2.954 -5.376 1.00 77.00 72 SER A O 1
ATOM 562 N N . SER A 1 73 ? 10.700 -4.954 -6.359 1.00 82.19 73 SER A N 1
ATOM 563 C CA . SER A 1 73 ? 9.920 -4.656 -7.567 1.00 82.19 73 SER A CA 1
ATOM 564 C C . SER A 1 73 ? 8.419 -4.910 -7.406 1.00 82.19 73 SER A C 1
ATOM 566 O O . SER A 1 73 ? 7.628 -4.499 -8.254 1.00 82.19 73 SER A O 1
ATOM 568 N N . LEU A 1 74 ? 8.006 -5.550 -6.309 1.00 84.56 74 LEU A N 1
ATOM 569 C CA . LEU A 1 74 ? 6.621 -5.578 -5.848 1.00 84.56 74 LEU A CA 1
ATOM 570 C C . LEU A 1 74 ? 6.571 -5.272 -4.351 1.00 84.56 74 LEU A C 1
ATOM 572 O O . LEU A 1 74 ? 7.248 -5.909 -3.538 1.00 84.56 74 LEU A O 1
ATOM 576 N N . VAL A 1 75 ? 5.714 -4.326 -3.985 1.00 85.38 75 VAL A N 1
ATOM 577 C CA . VAL A 1 75 ? 5.426 -3.973 -2.596 1.00 85.38 75 VAL A CA 1
ATOM 578 C C . VAL A 1 75 ? 3.931 -4.090 -2.365 1.00 85.38 75 VAL A C 1
ATOM 580 O O . VAL A 1 75 ? 3.147 -3.391 -2.997 1.00 85.38 75 VAL A O 1
ATOM 583 N N . VAL A 1 76 ? 3.533 -4.967 -1.451 1.00 85.69 76 VAL A N 1
ATOM 584 C CA . VAL A 1 76 ? 2.135 -5.174 -1.070 1.00 85.69 76 VAL A CA 1
ATOM 585 C C . VAL A 1 76 ? 1.948 -4.697 0.357 1.00 85.69 76 VAL A C 1
ATOM 587 O O . VAL A 1 76 ? 2.621 -5.184 1.259 1.00 85.69 76 VAL A O 1
ATOM 590 N N . GLY A 1 77 ? 1.052 -3.748 0.582 1.00 84.88 77 GLY A N 1
ATOM 591 C CA . GLY A 1 77 ? 0.759 -3.198 1.894 1.00 84.88 77 GLY A CA 1
ATOM 592 C C . GLY A 1 77 ? -0.713 -3.311 2.257 1.00 84.88 77 GLY A C 1
ATOM 593 O O . GLY A 1 77 ? -1.583 -3.057 1.430 1.00 84.88 77 GLY A O 1
ATOM 594 N N . ALA A 1 78 ? -0.987 -3.665 3.508 1.00 83.25 78 ALA A N 1
ATOM 595 C CA . ALA A 1 78 ? -2.338 -3.754 4.045 1.00 83.25 78 ALA A CA 1
ATOM 596 C C . ALA A 1 78 ? -2.385 -3.350 5.516 1.00 83.25 78 ALA A C 1
ATOM 598 O O . ALA A 1 78 ? -1.411 -3.511 6.254 1.00 83.25 78 ALA A O 1
ATOM 599 N N . LYS A 1 79 ? -3.534 -2.851 5.960 1.00 83.00 79 LYS A N 1
ATOM 600 C CA . LYS A 1 79 ? -3.800 -2.596 7.376 1.00 83.00 79 LYS A CA 1
ATOM 601 C C . LYS A 1 79 ? -4.080 -3.916 8.098 1.00 83.00 79 LYS A C 1
ATOM 603 O O . LYS A 1 79 ? -4.865 -4.736 7.642 1.00 83.00 79 LYS A O 1
ATOM 608 N N . VAL A 1 80 ? -3.456 -4.099 9.258 1.00 71.62 80 VAL A N 1
ATOM 609 C CA . VAL A 1 80 ? -3.719 -5.196 10.193 1.00 71.62 80 VAL A CA 1
ATOM 610 C C . VAL A 1 80 ? -3.943 -4.587 11.576 1.00 71.62 80 VAL A C 1
ATOM 612 O O . VAL A 1 80 ? -3.009 -4.307 12.327 1.00 71.62 80 VAL A O 1
ATOM 615 N N . GLY A 1 81 ? -5.207 -4.332 11.913 1.00 73.12 81 GLY A N 1
ATOM 616 C CA . GLY A 1 81 ? -5.566 -3.636 13.150 1.00 73.12 81 GLY A CA 1
ATOM 617 C C . GLY A 1 81 ? -5.114 -2.171 13.134 1.00 73.12 81 GLY A C 1
ATOM 618 O O . GLY A 1 81 ? -5.649 -1.375 12.368 1.00 73.12 81 GLY A O 1
ATOM 619 N N . LEU A 1 82 ? -4.152 -1.819 13.996 1.00 71.81 82 LEU A N 1
ATOM 620 C CA . LEU A 1 82 ? -3.599 -0.458 14.137 1.00 71.81 82 LEU A CA 1
ATOM 621 C C . LEU A 1 82 ? -2.220 -0.286 13.473 1.00 71.81 82 LEU A C 1
ATOM 623 O O . LEU A 1 82 ? -1.577 0.752 13.624 1.00 71.81 82 LEU A O 1
ATOM 627 N N . THR A 1 83 ? -1.729 -1.309 12.774 1.00 71.06 83 THR A N 1
ATOM 628 C CA . THR A 1 83 ? -0.440 -1.277 12.077 1.00 71.06 83 THR A CA 1
ATOM 629 C C . THR A 1 83 ? -0.623 -1.622 10.607 1.00 71.06 83 THR A C 1
ATOM 631 O O . THR A 1 83 ? -1.601 -2.258 10.218 1.00 71.06 83 THR A O 1
ATOM 634 N N . THR A 1 84 ? 0.317 -1.202 9.765 1.00 73.56 84 THR A N 1
ATOM 635 C CA . THR A 1 84 ? 0.388 -1.650 8.371 1.00 73.56 84 THR A CA 1
ATOM 636 C C . THR A 1 84 ? 1.367 -2.814 8.283 1.00 73.56 84 THR A C 1
ATOM 638 O O . THR A 1 84 ? 2.474 -2.744 8.817 1.00 73.56 84 THR A O 1
ATOM 641 N N . THR A 1 85 ? 0.977 -3.894 7.613 1.00 76.06 85 THR A N 1
ATOM 642 C CA . THR A 1 85 ? 1.893 -4.956 7.203 1.00 76.06 85 THR A CA 1
ATOM 643 C C . THR A 1 85 ? 2.305 -4.705 5.760 1.00 76.06 85 THR A C 1
ATOM 645 O O . THR A 1 85 ? 1.473 -4.339 4.932 1.00 76.06 85 THR A O 1
ATOM 648 N N . THR A 1 86 ? 3.591 -4.875 5.465 1.00 79.25 86 THR A N 1
ATOM 649 C CA . THR A 1 86 ? 4.122 -4.731 4.110 1.00 79.25 86 THR A CA 1
ATOM 650 C C . THR A 1 86 ? 4.892 -5.991 3.747 1.00 79.25 86 THR A C 1
ATOM 652 O O . THR A 1 86 ? 5.837 -6.368 4.443 1.00 79.25 86 THR A O 1
ATOM 655 N N . SER A 1 87 ? 4.490 -6.632 2.658 1.00 79.75 87 SER A N 1
ATOM 656 C CA . SER A 1 87 ? 5.210 -7.724 2.020 1.00 79.75 87 SER A CA 1
ATOM 657 C C . SER A 1 87 ? 5.992 -7.167 0.839 1.00 79.75 87 SER A C 1
ATOM 659 O O . SER A 1 87 ? 5.453 -6.471 -0.019 1.00 79.75 87 SER A O 1
ATOM 661 N N . ARG A 1 88 ? 7.289 -7.454 0.816 1.00 81.31 88 ARG A N 1
ATOM 662 C CA . ARG A 1 88 ? 8.212 -7.024 -0.230 1.00 81.31 88 ARG A CA 1
ATOM 663 C C . ARG A 1 88 ? 8.666 -8.239 -1.012 1.00 81.31 88 ARG A C 1
ATOM 665 O O . ARG A 1 88 ? 9.134 -9.202 -0.405 1.00 81.31 88 ARG A O 1
ATOM 672 N N . TYR A 1 89 ? 8.560 -8.162 -2.330 1.00 80.81 89 TYR A N 1
ATOM 673 C CA . TYR A 1 89 ? 9.058 -9.187 -3.230 1.00 80.81 89 TYR A CA 1
ATOM 674 C C . TYR A 1 89 ? 10.053 -8.556 -4.192 1.00 80.81 89 TYR A C 1
ATOM 676 O O . TYR A 1 89 ? 9.800 -7.530 -4.826 1.00 80.81 89 TYR A O 1
ATOM 684 N N . SER A 1 90 ? 11.211 -9.192 -4.273 1.00 77.81 90 SER A N 1
ATOM 685 C CA . SER A 1 90 ? 12.265 -8.876 -5.218 1.00 77.81 90 SER A CA 1
ATOM 686 C C . SER A 1 90 ? 12.587 -10.147 -5.989 1.00 77.81 90 SER A C 1
ATOM 688 O O . SER A 1 90 ? 12.838 -11.208 -5.414 1.00 77.81 90 SER A O 1
ATOM 690 N N . TRP A 1 91 ? 12.569 -10.036 -7.311 1.00 78.94 91 TRP A N 1
ATOM 691 C CA . TRP A 1 91 ? 12.987 -11.104 -8.208 1.00 78.94 91 TRP A CA 1
ATOM 692 C C . TRP A 1 91 ? 14.342 -10.735 -8.804 1.00 78.94 91 TRP A C 1
ATOM 694 O O . TRP A 1 91 ? 14.576 -9.590 -9.178 1.00 78.94 91 TRP A O 1
ATOM 704 N N . GLY A 1 92 ? 15.250 -11.707 -8.911 1.00 69.88 92 GLY A N 1
ATOM 705 C CA . GLY A 1 92 ? 16.565 -11.494 -9.534 1.00 69.88 92 GLY A CA 1
ATOM 706 C C . GLY A 1 92 ? 16.514 -11.294 -11.058 1.00 69.88 92 GLY A C 1
ATOM 707 O O . GLY A 1 92 ? 17.551 -11.148 -11.697 1.00 69.88 92 GLY A O 1
ATOM 708 N N . SER A 1 93 ? 15.330 -11.353 -11.666 1.00 72.12 93 SER A N 1
ATOM 709 C CA . SER A 1 93 ? 15.049 -11.156 -13.093 1.00 72.12 93 SER A CA 1
ATOM 710 C C . SER A 1 93 ? 13.618 -10.631 -13.243 1.00 72.12 93 SER A C 1
ATOM 712 O O . SER A 1 93 ? 12.861 -10.689 -12.274 1.00 72.12 93 SER A O 1
ATOM 714 N N . GLU A 1 94 ? 13.244 -10.128 -14.425 1.00 72.81 94 GLU A N 1
ATOM 715 C CA . GLU A 1 94 ? 11.882 -9.635 -14.680 1.00 72.81 94 GLU A CA 1
ATOM 716 C C . GLU A 1 94 ? 10.850 -10.733 -14.344 1.00 72.81 94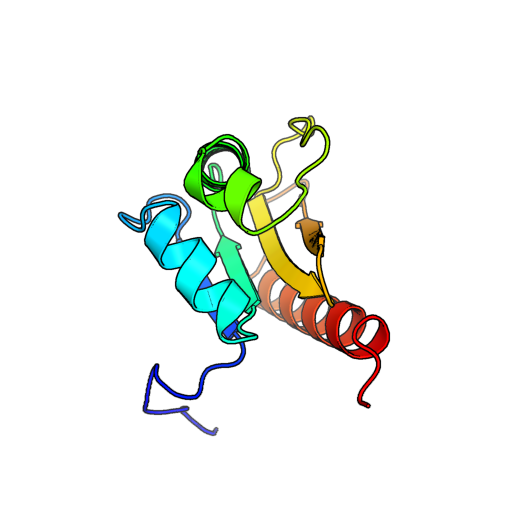 GLU A C 1
ATOM 718 O O . GLU A 1 94 ? 10.897 -11.812 -14.948 1.00 72.81 94 GLU A O 1
ATOM 723 N N . PRO A 1 95 ? 9.972 -10.518 -13.345 1.00 76.31 95 PRO A N 1
ATOM 724 C CA . PRO A 1 95 ? 9.001 -11.525 -12.944 1.00 76.31 95 PRO A CA 1
ATOM 725 C C . PRO A 1 95 ? 7.953 -11.713 -14.035 1.00 76.31 95 PRO A C 1
ATOM 727 O O . PRO A 1 95 ? 7.503 -10.753 -14.663 1.00 76.31 95 PRO A O 1
ATOM 730 N N . SER A 1 96 ? 7.499 -12.950 -14.235 1.00 80.56 96 SER A N 1
ATOM 731 C CA . SER A 1 96 ? 6.362 -13.172 -15.123 1.00 80.56 96 SER A CA 1
ATOM 732 C C . SER A 1 96 ? 5.090 -12.651 -14.459 1.00 80.56 96 SER A C 1
ATOM 734 O O . SER A 1 96 ? 4.962 -12.655 -13.235 1.00 80.56 96 SER A O 1
ATOM 736 N N . THR A 1 97 ? 4.070 -12.316 -15.253 1.00 79.12 97 THR A N 1
ATOM 737 C CA . THR A 1 97 ? 2.744 -11.947 -14.722 1.00 79.12 97 THR A CA 1
ATOM 738 C C . THR A 1 97 ? 2.208 -12.986 -13.734 1.00 79.12 97 THR A C 1
ATOM 740 O O . THR A 1 97 ? 1.568 -12.632 -12.751 1.00 79.12 97 THR A O 1
ATOM 743 N N . ARG A 1 98 ? 2.497 -14.274 -13.961 1.00 81.19 98 ARG A N 1
ATOM 744 C CA . ARG A 1 98 ? 2.116 -15.351 -13.043 1.00 81.19 98 ARG A CA 1
ATOM 745 C C . ARG A 1 98 ? 2.843 -15.270 -11.696 1.00 81.19 98 ARG A C 1
ATOM 747 O O . ARG A 1 98 ? 2.187 -15.474 -10.685 1.00 81.19 98 ARG A O 1
ATOM 754 N N . ASP A 1 99 ? 4.140 -14.962 -11.679 1.00 83.44 99 ASP A N 1
ATOM 755 C CA . ASP A 1 99 ? 4.910 -14.809 -10.436 1.00 83.44 99 ASP A CA 1
ATOM 756 C C . ASP A 1 99 ? 4.378 -13.633 -9.610 1.00 83.44 99 ASP A C 1
ATOM 758 O O . ASP A 1 99 ? 4.226 -13.737 -8.396 1.00 83.44 99 ASP A O 1
ATOM 762 N N . VAL A 1 100 ? 4.030 -12.530 -10.280 1.00 81.88 100 VAL A N 1
ATOM 763 C CA . VAL A 1 100 ? 3.412 -11.366 -9.634 1.00 81.88 100 VAL A CA 1
ATOM 764 C C . VAL A 1 100 ? 2.053 -11.733 -9.042 1.00 81.88 100 VAL A C 1
ATOM 766 O O . VAL A 1 100 ? 1.792 -11.428 -7.885 1.00 81.88 100 VAL A O 1
ATOM 769 N N . LEU A 1 101 ? 1.193 -12.407 -9.811 1.00 82.75 101 LEU A N 1
ATOM 770 C CA . LEU A 1 101 ? -0.125 -12.828 -9.329 1.00 82.75 101 LEU A CA 1
ATOM 771 C C . LEU A 1 101 ? -0.027 -13.811 -8.155 1.00 82.75 101 LEU A C 1
ATOM 773 O O . LEU A 1 101 ? -0.803 -13.694 -7.216 1.00 82.75 101 LEU A O 1
ATOM 777 N N . GLU A 1 102 ? 0.927 -14.742 -8.184 1.00 83.75 102 GLU A N 1
ATOM 778 C CA . GLU A 1 102 ? 1.158 -15.695 -7.092 1.00 83.75 102 GLU A CA 1
ATOM 779 C C . GLU A 1 102 ? 1.666 -14.989 -5.825 1.00 83.75 102 GLU A C 1
ATOM 781 O O . GLU A 1 102 ? 1.182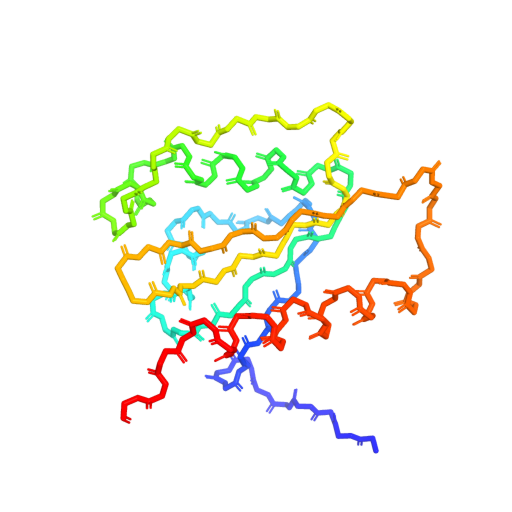 -15.268 -4.733 1.00 83.75 102 GLU A O 1
ATOM 786 N N . ALA A 1 103 ? 2.572 -14.015 -5.961 1.00 83.44 103 ALA A N 1
ATOM 787 C CA . ALA A 1 103 ? 3.042 -13.208 -4.834 1.00 83.44 103 ALA A CA 1
ATOM 788 C C . ALA A 1 103 ? 1.934 -12.328 -4.231 1.00 83.44 103 ALA A C 1
ATOM 790 O O . ALA A 1 103 ? 1.887 -12.142 -3.013 1.00 83.44 103 ALA A O 1
ATOM 791 N N . LEU A 1 104 ? 1.036 -11.798 -5.068 1.00 82.44 104 LEU A N 1
ATOM 792 C CA . LEU A 1 104 ? -0.150 -11.078 -4.610 1.00 82.44 104 LEU A CA 1
ATOM 793 C C . LEU A 1 104 ? -1.084 -12.008 -3.836 1.00 82.44 104 LEU A C 1
ATOM 795 O O . LEU A 1 104 ? -1.453 -11.675 -2.716 1.00 82.44 104 LEU A O 1
ATOM 799 N N . ASP A 1 105 ? -1.418 -13.174 -4.389 1.00 81.81 105 ASP A N 1
ATOM 800 C CA . ASP A 1 105 ? -2.289 -14.158 -3.735 1.00 81.81 105 ASP A CA 1
ATOM 801 C C . ASP A 1 105 ? -1.713 -14.612 -2.381 1.00 81.81 105 ASP A C 1
ATOM 803 O O . ASP A 1 105 ? -2.391 -14.524 -1.358 1.00 81.81 105 ASP A O 1
ATOM 807 N N . ASP A 1 106 ? -0.424 -14.968 -2.335 1.00 80.81 106 ASP A N 1
ATOM 808 C CA . ASP A 1 106 ? 0.265 -15.349 -1.095 1.00 80.81 106 ASP A CA 1
ATOM 809 C C . ASP A 1 106 ? 0.274 -14.206 -0.067 1.00 80.81 106 ASP A C 1
ATOM 811 O O . ASP A 1 106 ? 0.030 -14.428 1.123 1.00 80.81 106 ASP A O 1
ATOM 815 N N . SER A 1 107 ? 0.474 -12.965 -0.528 1.00 80.31 107 SER A N 1
ATOM 816 C CA . SER A 1 107 ? 0.391 -11.779 0.328 1.00 80.31 107 SER A CA 1
ATOM 817 C C . SER A 1 107 ? -0.995 -11.613 0.925 1.00 80.31 107 SER A C 1
ATOM 819 O O . SER A 1 107 ? -1.098 -11.394 2.132 1.00 80.31 107 SER A O 1
ATOM 821 N N . LEU A 1 108 ? -2.048 -11.720 0.110 1.00 78.06 108 LEU A N 1
ATOM 822 C CA . LEU A 1 108 ? -3.428 -11.602 0.574 1.00 78.06 108 LEU A CA 1
ATOM 823 C C . LEU A 1 108 ? -3.729 -12.673 1.616 1.00 78.06 108 LEU A C 1
ATOM 825 O O . LEU A 1 108 ? -4.122 -12.335 2.727 1.00 78.06 108 LEU A O 1
ATOM 829 N N . VAL A 1 109 ? -3.411 -13.935 1.326 1.00 79.81 109 VAL A N 1
ATOM 830 C CA . VAL A 1 109 ? -3.611 -15.044 2.267 1.00 79.81 109 VAL A CA 1
ATOM 831 C C . VAL A 1 109 ? -2.828 -14.822 3.568 1.00 79.81 109 VAL A C 1
ATOM 833 O O . VAL A 1 109 ? -3.303 -15.154 4.658 1.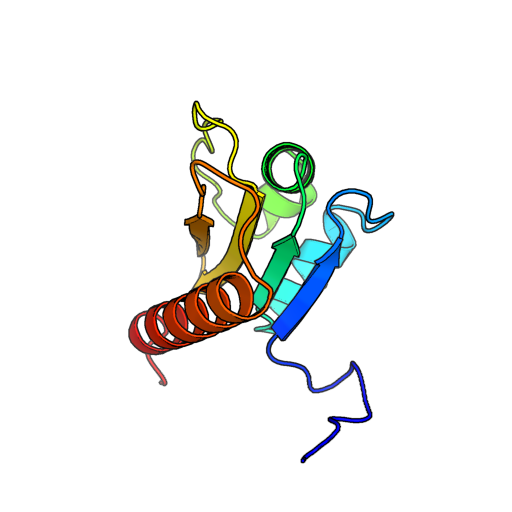00 79.81 109 VAL A O 1
ATOM 836 N N . ALA A 1 110 ? -1.612 -14.275 3.495 1.00 76.06 110 ALA A N 1
ATOM 837 C CA . ALA A 1 110 ? -0.814 -13.953 4.673 1.00 76.06 110 ALA A CA 1
ATOM 838 C C . ALA A 1 110 ? -1.410 -12.795 5.490 1.00 76.06 110 ALA A C 1
ATOM 840 O O . ALA A 1 110 ? -1.362 -12.841 6.722 1.00 76.06 110 ALA A O 1
ATOM 841 N N . ILE A 1 111 ? -1.966 -11.780 4.826 1.00 74.75 111 ILE A N 1
ATOM 842 C CA . ILE A 1 111 ? -2.673 -10.659 5.453 1.00 74.75 111 ILE A CA 1
ATOM 843 C C . ILE A 1 111 ? -3.948 -11.170 6.123 1.00 74.75 111 ILE A C 1
ATOM 845 O O . ILE A 1 111 ? -4.105 -10.950 7.320 1.00 74.75 111 ILE A O 1
ATOM 849 N N . GLU A 1 112 ? -4.777 -11.938 5.415 1.00 72.94 112 GLU A N 1
ATOM 850 C CA . GLU A 1 112 ? -6.014 -12.541 5.926 1.00 72.94 112 GLU A CA 1
ATOM 851 C C . GLU A 1 112 ? -5.761 -13.405 7.167 1.00 72.94 112 GLU A C 1
ATOM 853 O O . GLU A 1 112 ? -6.488 -13.330 8.155 1.00 72.94 112 GLU A O 1
ATOM 858 N N . LYS A 1 113 ? -4.677 -14.191 7.171 1.00 73.50 113 LYS A N 1
ATOM 859 C CA . LYS A 1 113 ? -4.267 -14.982 8.345 1.00 73.50 113 LYS A CA 1
ATOM 860 C C . LYS A 1 113 ? -3.829 -14.125 9.535 1.00 73.50 113 LYS A C 1
ATOM 862 O O . LYS A 1 113 ? -3.859 -14.607 10.668 1.00 73.50 113 LYS A O 1
ATOM 867 N N . ARG A 1 114 ? -3.344 -12.905 9.291 1.00 66.44 114 ARG A N 1
ATOM 868 C CA . ARG A 1 114 ? -2.855 -11.971 10.320 1.00 66.44 114 ARG A CA 1
ATOM 869 C C . ARG A 1 114 ? -3.931 -11.010 10.803 1.00 66.44 114 ARG A C 1
ATOM 871 O O . ARG A 1 114 ? -3.813 -10.518 11.921 1.00 66.44 114 ARG A O 1
ATOM 878 N N . THR A 1 115 ? -4.954 -10.747 10.002 1.00 63.16 115 THR A N 1
ATOM 879 C CA . THR A 1 115 ? -6.158 -10.033 10.416 1.00 63.16 115 THR A CA 1
ATOM 880 C C . THR A 1 115 ? -7.050 -11.002 11.188 1.00 63.16 115 THR A C 1
ATOM 882 O O . THR A 1 115 ? -7.628 -11.900 10.579 1.00 63.16 115 THR A O 1
ATOM 885 N N . PRO A 1 116 ? -7.179 -10.885 12.522 1.00 54.00 116 PRO A N 1
ATOM 886 C CA . PRO A 1 116 ? -8.180 -11.666 13.226 1.00 54.00 116 PRO A CA 1
ATOM 887 C C . PRO A 1 116 ? -9.550 -11.221 12.712 1.00 54.00 116 PRO A C 1
ATOM 889 O O . PRO A 1 116 ? -9.980 -10.103 12.987 1.00 54.00 116 PRO A O 1
ATOM 892 N N . THR A 1 117 ? -10.224 -12.078 11.947 1.00 53.59 117 THR A N 1
ATOM 893 C CA . THR A 1 117 ? -11.666 -11.961 11.718 1.00 53.59 117 THR A CA 1
ATOM 894 C C . THR A 1 117 ? -12.334 -12.056 13.084 1.00 53.59 117 THR A C 1
ATOM 896 O O . THR A 1 117 ? -12.418 -13.146 13.657 1.00 53.59 117 THR A O 1
ATOM 899 N N . GLY A 1 118 ? -12.674 -10.895 13.642 1.00 39.41 118 GLY A N 1
ATOM 900 C CA . GLY A 1 118 ? -13.487 -10.764 14.848 1.00 39.41 118 GLY A CA 1
ATOM 901 C C . GLY A 1 118 ? -14.931 -11.142 14.581 1.00 39.41 118 GLY A C 1
ATOM 902 O O . GLY A 1 118 ? -15.422 -10.826 13.474 1.00 39.41 118 GLY A O 1
#

pLDDT: mean 74.5, std 13.63, range [32.31, 87.88]